Protein AF-A0A660MCQ6-F1 (afdb_monomer_lite)

Sequence (133 aa):
MRERMKSDGVSPARYVAEQLLRGEKVPDMSEWVALAACGSQGAFNFDLDIPSPDASKPEYSRKADIAWRVQFAKQVCGMCSVQQQCLASWLDRTMRGEQDDDSLIVGGTTKRQREAARRWAGQVKKPKISDNL

pLDDT: mean 87.04, std 13.86, range [39.06, 96.44]

Radius of gyration: 16.78 Å; chains: 1; bounding box: 34×38×58 Å

Foldseek 3Di:
DVVVCVVPVADLLLVLLVCVLVVNDQDDCVVCVVQQQCVVVDPCLFFLVPDDPCNPPPPDDSVVVLVVSLVVLLVSLVPRPCLSNQSNVQLVCVLVPDDDDQRGQTSSDGPVSNVVSSVVSVVVVPPPPPPPD

Secondary structure (DSSP, 8-state):
-HHHHHHH---HHHHHHHHHHTTPPPPPHHHHGGG-GGGGS-GGGTBTTSPPTTTTSTT--HHHHHHHHHHHHHHHHHH-TTHHHHHHHHHHHHHTTPPPPSSB-BTTB-HHHHHHHHHHHHHHHS-------

Structure (mmCIF, N/CA/C/O backbone):
data_AF-A0A660MCQ6-F1
#
_entry.id   AF-A0A660MCQ6-F1
#
loop_
_atom_site.group_PDB
_atom_site.id
_atom_site.type_symbol
_atom_site.label_atom_id
_atom_site.label_alt_id
_atom_site.label_comp_id
_atom_site.label_asym_id
_atom_site.label_entity_id
_atom_site.label_seq_id
_atom_site.pdbx_PDB_ins_code
_atom_site.Cartn_x
_atom_site.Cartn_y
_atom_site.Cartn_z
_atom_site.occupancy
_atom_site.B_iso_or_equiv
_atom_site.auth_seq_id
_atom_site.auth_comp_id
_atom_site.auth_asym_id
_atom_site.auth_atom_id
_atom_site.pdbx_PDB_model_num
ATOM 1 N N . MET A 1 1 ? -16.184 7.486 0.729 1.00 56.97 1 MET A N 1
ATOM 2 C CA . MET A 1 1 ? -14.757 7.578 1.122 1.00 56.97 1 MET A CA 1
ATOM 3 C C . MET A 1 1 ? -13.981 8.579 0.263 1.00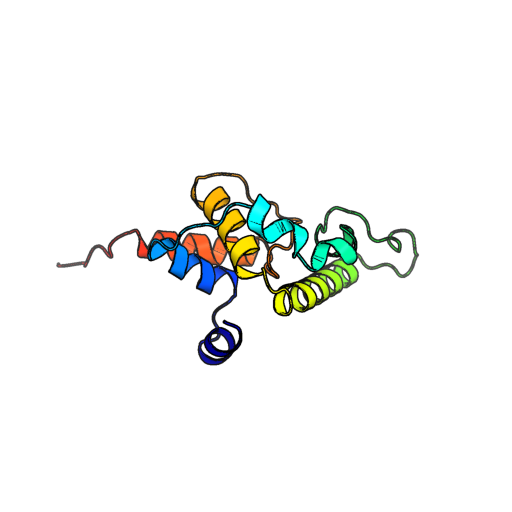 56.97 1 MET A C 1
ATOM 5 O O . MET A 1 1 ? -13.461 9.536 0.823 1.00 56.97 1 MET A O 1
ATOM 9 N N . ARG A 1 2 ? -13.979 8.446 -1.075 1.00 56.16 2 ARG A N 1
ATOM 10 C CA . ARG A 1 2 ? -13.272 9.371 -1.986 1.00 56.16 2 ARG A CA 1
ATOM 11 C C . ARG A 1 2 ? -13.660 10.852 -1.827 1.00 56.16 2 ARG A C 1
ATOM 13 O O . ARG A 1 2 ? -12.799 11.705 -1.982 1.00 56.16 2 ARG A O 1
ATOM 20 N N . GLU A 1 3 ? -14.916 11.156 -1.496 1.00 51.16 3 GLU A N 1
ATOM 21 C CA . GLU A 1 3 ? -15.386 12.537 -1.285 1.00 51.16 3 GLU A CA 1
ATOM 22 C C . GLU A 1 3 ? -14.831 13.170 0.001 1.00 51.16 3 GLU A C 1
ATOM 24 O O . GLU A 1 3 ? -14.251 14.245 -0.074 1.00 51.16 3 GLU A O 1
ATOM 29 N N . ARG A 1 4 ? -14.873 12.475 1.150 1.00 52.56 4 ARG A N 1
ATOM 30 C CA . ARG A 1 4 ? -14.300 12.990 2.416 1.00 52.56 4 ARG A CA 1
ATOM 31 C C . ARG A 1 4 ? -12.780 13.173 2.346 1.00 52.56 4 ARG A C 1
ATOM 33 O O . ARG A 1 4 ? -12.250 14.168 2.818 1.00 52.56 4 ARG A O 1
ATOM 40 N N . MET A 1 5 ? -12.072 12.259 1.680 1.00 58.16 5 MET A N 1
ATOM 41 C CA . MET A 1 5 ? -10.616 12.373 1.511 1.00 58.16 5 MET A CA 1
ATOM 42 C C . MET A 1 5 ? -10.194 13.534 0.605 1.00 58.16 5 MET A C 1
ATOM 44 O O . MET A 1 5 ? -9.126 14.108 0.808 1.00 58.16 5 MET A O 1
ATOM 48 N N . LYS A 1 6 ? -11.015 13.875 -0.399 1.00 53.97 6 LYS A N 1
ATOM 49 C CA . LYS A 1 6 ? -10.775 15.026 -1.280 1.00 53.97 6 LYS A CA 1
ATOM 50 C C . LYS A 1 6 ? -10.988 16.358 -0.557 1.00 53.97 6 LYS A C 1
ATOM 52 O O . LYS A 1 6 ? -10.266 17.300 -0.859 1.00 53.97 6 LYS A O 1
ATOM 57 N N . SER A 1 7 ? -11.937 16.426 0.376 1.00 50.75 7 SER A N 1
ATOM 58 C CA . SER A 1 7 ? -12.240 17.639 1.146 1.00 50.75 7 SER A CA 1
ATOM 59 C C . SER A 1 7 ? -11.214 17.925 2.246 1.00 50.75 7 SER A C 1
ATOM 61 O O . SER A 1 7 ? -10.840 19.079 2.427 1.00 50.75 7 SER A O 1
ATOM 63 N N . ASP A 1 8 ? -10.705 16.886 2.918 1.00 54.72 8 ASP A N 1
ATOM 64 C CA . ASP A 1 8 ? -9.821 17.053 4.084 1.00 54.72 8 ASP A CA 1
ATOM 65 C C . ASP A 1 8 ? -8.320 16.910 3.747 1.00 54.72 8 ASP A C 1
ATOM 67 O O . ASP A 1 8 ? -7.459 17.087 4.608 1.00 54.72 8 ASP A O 1
ATOM 71 N N . GLY A 1 9 ? -7.973 16.535 2.506 1.00 61.91 9 GLY A N 1
ATOM 72 C CA . GLY A 1 9 ? -6.582 16.306 2.078 1.00 61.91 9 GLY A CA 1
ATOM 73 C C . GLY A 1 9 ? -5.900 15.106 2.756 1.00 61.91 9 GLY A C 1
ATOM 74 O O . GLY A 1 9 ? -4.675 14.961 2.712 1.00 61.91 9 GLY A O 1
ATOM 75 N N . VAL A 1 10 ? -6.678 14.233 3.399 1.00 75.69 10 VAL A N 1
ATOM 76 C CA . VAL A 1 10 ? -6.182 13.114 4.206 1.00 75.69 10 VAL A CA 1
ATOM 77 C C . VAL A 1 10 ? -5.816 11.924 3.313 1.00 75.69 10 VAL A C 1
ATOM 79 O O . VAL A 1 10 ? -6.604 11.476 2.479 1.00 75.69 10 VAL A O 1
ATOM 82 N N . SER A 1 11 ? -4.609 11.373 3.498 1.00 85.62 11 SER A N 1
ATOM 83 C CA . SER A 1 11 ? -4.160 10.193 2.744 1.00 85.62 11 SER A CA 1
ATOM 84 C C . SER A 1 11 ? -5.007 8.948 3.074 1.00 85.62 11 SER A C 1
ATOM 86 O O . SER A 1 11 ? -5.491 8.830 4.201 1.00 85.62 11 SER A O 1
ATOM 88 N N . PRO A 1 12 ? -5.150 7.974 2.149 1.00 91.31 12 PRO A N 1
ATOM 89 C CA . PRO A 1 12 ? -5.928 6.758 2.410 1.00 91.31 12 PRO A CA 1
ATOM 90 C C . PRO A 1 12 ? -5.487 6.025 3.685 1.00 91.31 12 PRO A C 1
ATOM 92 O O . PRO A 1 12 ? -6.317 5.660 4.512 1.00 91.31 12 PRO A O 1
ATOM 95 N N . ALA A 1 13 ? -4.171 5.883 3.889 1.00 93.31 13 ALA A N 1
ATOM 96 C CA . ALA A 1 13 ? -3.619 5.254 5.088 1.00 93.31 13 ALA A CA 1
ATOM 97 C C . ALA A 1 13 ? -3.982 6.023 6.363 1.00 93.31 13 ALA A C 1
ATOM 99 O O . ALA A 1 13 ? -4.300 5.420 7.384 1.00 93.31 13 ALA A O 1
ATOM 100 N N . ARG A 1 14 ? -3.941 7.359 6.309 1.00 92.56 14 ARG A N 1
ATOM 101 C CA . ARG A 1 14 ? -4.253 8.212 7.454 1.00 92.56 14 ARG A CA 1
ATOM 102 C C . ARG A 1 14 ? -5.729 8.105 7.829 1.00 92.56 14 ARG A C 1
ATOM 104 O O . ARG A 1 14 ? -6.000 7.949 9.013 1.00 92.56 14 ARG A O 1
ATOM 111 N N . TYR A 1 15 ? -6.635 8.123 6.850 1.00 91.69 15 TYR A N 1
ATOM 112 C CA . TYR A 1 15 ? -8.076 7.949 7.061 1.00 91.69 15 TYR A CA 1
ATOM 113 C C . TYR A 1 15 ? -8.405 6.584 7.682 1.00 91.69 15 TYR A C 1
ATOM 115 O O . TYR A 1 15 ? -9.105 6.518 8.688 1.00 91.69 15 TYR A O 1
ATOM 123 N N . VAL A 1 16 ? -7.852 5.497 7.134 1.00 93.75 16 VAL A N 1
ATOM 124 C CA . VAL A 1 16 ? -8.094 4.141 7.657 1.00 93.75 16 VAL A CA 1
ATOM 125 C C . VAL A 1 16 ? -7.509 3.971 9.062 1.00 93.75 16 VAL A C 1
ATOM 127 O O . VAL A 1 16 ? -8.161 3.395 9.928 1.00 93.75 16 VAL A O 1
ATOM 130 N N . ALA A 1 17 ? -6.331 4.541 9.339 1.00 92.69 17 ALA A N 1
ATOM 131 C CA . ALA A 1 17 ? -5.772 4.535 10.689 1.00 92.69 17 ALA A CA 1
ATOM 132 C C . ALA A 1 17 ? -6.695 5.222 11.716 1.00 92.69 17 ALA A C 1
ATOM 134 O O . ALA A 1 17 ? -6.761 4.765 12.854 1.00 92.69 17 ALA A O 1
ATOM 135 N N . GLU A 1 18 ? -7.435 6.278 11.345 1.00 92.06 18 GLU A N 1
ATOM 136 C CA . GLU A 1 18 ? -8.440 6.881 12.244 1.00 92.06 18 GLU A CA 1
ATOM 137 C C . GLU A 1 18 ? -9.565 5.922 12.576 1.00 92.06 18 GLU A C 1
ATOM 139 O O . GLU A 1 18 ? -9.977 5.856 13.731 1.00 92.06 18 GLU A O 1
ATOM 144 N N . GLN A 1 19 ? -10.074 5.199 11.580 1.00 91.25 19 GLN A N 1
ATOM 145 C CA . GLN A 1 19 ? -11.179 4.281 11.812 1.00 91.25 19 GLN A CA 1
ATOM 146 C C . GLN A 1 19 ? -10.767 3.120 12.718 1.00 91.25 19 GLN A C 1
ATOM 148 O O . GLN A 1 19 ? -11.484 2.788 13.661 1.00 91.25 19 GLN A O 1
ATOM 153 N N . LEU A 1 20 ? -9.557 2.585 12.522 1.00 92.06 20 LEU A N 1
ATOM 154 C CA . LEU A 1 20 ? -8.998 1.563 13.409 1.00 92.06 20 LEU A CA 1
ATOM 155 C C . LEU A 1 20 ? -8.851 2.076 14.850 1.00 92.06 20 LEU A C 1
ATOM 157 O O . LEU A 1 20 ? -9.157 1.355 15.797 1.00 92.06 20 LEU A O 1
ATOM 161 N N . LEU A 1 21 ? -8.442 3.336 15.047 1.00 89.94 21 LEU A N 1
ATOM 162 C CA . LEU A 1 21 ? -8.398 3.947 16.384 1.00 89.94 21 LEU A CA 1
ATOM 163 C C . LEU A 1 21 ? -9.783 4.122 17.017 1.00 89.94 21 LEU A C 1
ATOM 165 O O . LEU A 1 21 ? -9.891 4.087 18.240 1.00 89.94 21 LEU A O 1
ATOM 169 N N . ARG A 1 22 ? -10.830 4.302 16.206 1.00 90.56 22 ARG A N 1
ATOM 170 C CA . ARG A 1 22 ? -12.230 4.362 16.659 1.00 90.56 22 ARG A CA 1
ATOM 171 C C . ARG A 1 22 ? -12.816 2.981 16.972 1.00 90.56 22 ARG A C 1
ATOM 173 O O . ARG A 1 22 ? -13.962 2.906 17.403 1.00 90.56 22 ARG A O 1
ATOM 180 N N . GLY A 1 23 ? -12.048 1.908 16.776 1.00 89.69 23 GLY A N 1
ATOM 181 C CA . GLY A 1 23 ? -12.484 0.536 17.021 1.00 89.69 23 GLY A CA 1
ATOM 182 C C . GLY A 1 23 ? -13.281 -0.079 15.870 1.00 89.69 23 GLY A C 1
ATOM 183 O O . GLY A 1 23 ? -13.982 -1.066 16.090 1.00 89.69 23 GLY A O 1
ATOM 184 N N . GLU A 1 24 ? -13.197 0.480 14.656 1.00 90.62 24 GLU A N 1
ATOM 185 C CA . GLU A 1 24 ? -13.790 -0.158 13.479 1.00 90.62 24 GLU A CA 1
ATOM 186 C C . GLU A 1 24 ? -13.121 -1.521 13.234 1.00 90.62 24 GLU A C 1
ATOM 188 O O . GLU A 1 24 ? -11.899 -1.665 13.330 1.00 90.62 24 GLU A O 1
ATOM 193 N N . LYS A 1 25 ? -13.935 -2.550 12.973 1.00 88.81 25 LYS A N 1
ATOM 194 C CA . LYS A 1 25 ? -13.443 -3.920 12.803 1.00 88.81 25 LYS A CA 1
ATOM 195 C C . LYS A 1 25 ? -12.696 -4.066 11.483 1.00 88.81 25 LYS A C 1
ATOM 197 O O . LYS A 1 25 ? -13.131 -3.570 10.448 1.00 88.81 25 LYS A O 1
ATOM 202 N N . VAL A 1 26 ? -11.611 -4.830 11.525 1.00 90.25 26 VAL A N 1
ATOM 203 C CA . VAL A 1 26 ? -10.889 -5.272 10.332 1.00 90.25 26 VAL A CA 1
ATOM 204 C C . VAL A 1 26 ? -11.636 -6.476 9.748 1.00 90.25 26 VAL A C 1
ATOM 206 O O . VAL A 1 26 ? -11.771 -7.475 10.455 1.00 90.25 26 VAL A O 1
ATOM 209 N N . PRO A 1 27 ? -12.138 -6.402 8.505 1.00 85.69 27 PRO A N 1
ATOM 210 C CA . PRO A 1 27 ? -12.804 -7.535 7.873 1.00 85.69 27 PRO A CA 1
ATOM 211 C C . PRO A 1 27 ? -11.806 -8.639 7.520 1.00 85.69 27 PRO A C 1
ATOM 213 O O . PRO A 1 27 ? -10.630 -8.365 7.236 1.00 85.69 27 PRO A O 1
ATOM 216 N N . ASP A 1 28 ? -12.285 -9.884 7.523 1.00 90.06 28 ASP A N 1
ATOM 217 C CA . ASP A 1 28 ? -11.465 -11.037 7.163 1.00 90.06 28 ASP A CA 1
ATOM 218 C C . ASP A 1 28 ? -11.056 -10.954 5.687 1.00 90.06 28 ASP A C 1
ATOM 220 O O . ASP A 1 28 ? -11.838 -10.564 4.821 1.00 90.06 28 ASP A O 1
ATOM 224 N N . MET A 1 29 ? -9.804 -11.304 5.390 1.00 90.56 29 MET A N 1
ATOM 225 C CA . MET A 1 29 ? -9.260 -11.204 4.035 1.00 90.56 29 MET A CA 1
ATOM 226 C C . MET A 1 29 ? -10.042 -12.040 3.019 1.00 90.56 29 MET A C 1
ATOM 228 O O . MET A 1 29 ? -10.223 -11.603 1.880 1.00 90.56 29 MET A O 1
ATOM 232 N N . SER A 1 30 ? -10.529 -13.213 3.426 1.00 93.19 30 SER A N 1
ATOM 233 C CA . SER A 1 30 ? -11.296 -14.115 2.563 1.00 93.19 30 SER A CA 1
ATOM 234 C C . SER A 1 30 ? -12.590 -13.486 2.036 1.00 93.19 30 SER A C 1
ATOM 236 O O . SER A 1 30 ? -13.030 -13.835 0.942 1.00 93.19 30 SER A O 1
ATOM 238 N N . GLU A 1 31 ? -13.153 -12.505 2.746 1.00 91.88 31 GLU A N 1
ATOM 239 C CA . GLU A 1 31 ? -14.410 -11.843 2.380 1.00 91.88 31 GLU A CA 1
ATOM 240 C C . GLU A 1 31 ? -14.254 -10.846 1.226 1.00 91.88 31 GLU A C 1
ATOM 242 O O . GLU A 1 31 ? -15.227 -10.528 0.541 1.00 91.88 31 GLU A O 1
ATOM 247 N N . TRP A 1 32 ? -13.046 -10.319 1.003 1.00 93.44 32 TRP A N 1
ATOM 248 C CA . TRP A 1 32 ? -12.840 -9.201 0.077 1.00 93.44 32 TRP A CA 1
ATOM 249 C C . TRP A 1 32 ? -11.732 -9.422 -0.952 1.00 93.44 32 TRP A C 1
ATOM 251 O O . TRP A 1 32 ? -11.729 -8.739 -1.978 1.00 93.44 32 TRP A O 1
ATOM 261 N N . VAL A 1 33 ? -10.804 -10.359 -0.733 1.00 93.00 33 VAL A N 1
ATOM 262 C CA . VAL A 1 33 ? -9.618 -10.527 -1.594 1.00 93.00 33 VAL A CA 1
ATOM 263 C C . VAL A 1 33 ? -9.973 -10.827 -3.053 1.00 93.00 33 VAL A C 1
ATOM 265 O O . VAL A 1 33 ? -9.330 -10.298 -3.957 1.00 93.00 33 VAL A O 1
ATOM 268 N N . ALA A 1 34 ? -11.048 -11.581 -3.304 1.00 92.38 34 ALA A N 1
ATOM 269 C CA . ALA A 1 34 ? -11.516 -11.897 -4.656 1.00 92.38 34 ALA A CA 1
ATOM 270 C C . ALA A 1 34 ? -12.036 -10.669 -5.432 1.00 92.38 34 ALA A C 1
ATOM 272 O O . ALA A 1 34 ? -12.107 -10.692 -6.658 1.00 92.38 34 ALA A O 1
ATOM 273 N N . LEU A 1 35 ? -12.382 -9.585 -4.730 1.00 93.81 35 LEU A N 1
ATOM 274 C CA . LEU A 1 35 ? -12.858 -8.329 -5.315 1.00 93.81 35 LEU A CA 1
ATOM 275 C C . LEU A 1 35 ? -11.716 -7.323 -5.545 1.00 93.81 35 LEU A C 1
ATOM 277 O O . LEU A 1 35 ? -11.954 -6.211 -6.024 1.00 93.81 35 LEU A O 1
ATOM 281 N N . ALA A 1 36 ? -10.476 -7.672 -5.183 1.00 94.62 36 ALA A N 1
ATOM 282 C CA . ALA A 1 36 ? -9.335 -6.779 -5.303 1.00 94.62 36 ALA A CA 1
ATOM 283 C C . ALA A 1 36 ? -8.968 -6.546 -6.776 1.00 94.62 36 ALA A C 1
ATOM 285 O O . ALA A 1 36 ? -8.452 -7.426 -7.463 1.00 94.62 36 ALA A O 1
ATOM 286 N N . ALA A 1 37 ? -9.165 -5.311 -7.244 1.00 93.00 37 ALA A N 1
ATOM 287 C CA . ALA A 1 37 ? -8.914 -4.927 -8.633 1.00 93.00 37 ALA A CA 1
ATOM 288 C C . ALA A 1 37 ? -7.467 -5.180 -9.097 1.00 93.00 37 ALA A C 1
ATOM 290 O O . ALA A 1 37 ? -7.239 -5.371 -10.286 1.00 93.00 37 ALA A O 1
ATOM 291 N N . CYS A 1 38 ? -6.487 -5.201 -8.185 1.00 93.19 38 CYS A N 1
ATOM 292 C CA . CYS A 1 38 ? -5.086 -5.461 -8.522 1.00 93.19 38 CYS A CA 1
ATOM 293 C C . CYS A 1 38 ? -4.826 -6.893 -9.018 1.00 93.19 38 CYS A C 1
ATOM 295 O O . CYS A 1 38 ? -3.862 -7.094 -9.755 1.00 93.19 38 CYS A O 1
ATOM 297 N N . GLY A 1 39 ? -5.685 -7.867 -8.685 1.00 89.25 39 GLY A N 1
ATOM 298 C CA . GLY A 1 39 ? -5.494 -9.269 -9.071 1.00 89.25 39 GLY A CA 1
ATOM 299 C C . GLY A 1 39 ? -5.418 -9.491 -10.586 1.00 89.25 39 GLY A C 1
ATOM 300 O O . GLY A 1 39 ? -4.717 -10.389 -11.039 1.00 89.25 39 GLY A O 1
ATOM 301 N N . SER A 1 40 ? -6.068 -8.635 -11.382 1.00 90.00 40 SER A N 1
ATOM 302 C CA . SER A 1 40 ? -6.051 -8.696 -12.852 1.00 90.00 40 SER A CA 1
ATOM 303 C C . SER A 1 40 ? -4.985 -7.814 -13.511 1.00 90.00 40 SER A C 1
ATOM 305 O O . SER A 1 40 ? -4.854 -7.825 -14.730 1.00 90.00 40 SER A O 1
ATOM 307 N N . GLN A 1 41 ? -4.231 -7.033 -12.732 1.00 91.94 41 GLN A N 1
ATOM 308 C CA . GLN A 1 41 ? -3.304 -6.014 -13.243 1.00 91.94 41 GLN A CA 1
ATOM 309 C C . GLN A 1 41 ? -1.834 -6.467 -13.226 1.00 91.94 41 GLN A C 1
ATOM 311 O O . GLN A 1 41 ? -0.964 -5.727 -13.676 1.00 91.94 41 GLN A O 1
ATOM 316 N N . GLY A 1 42 ? -1.545 -7.669 -12.717 1.00 90.44 42 GLY A N 1
ATOM 317 C CA . GLY A 1 42 ? -0.193 -8.224 -12.611 1.00 90.44 42 GLY A CA 1
ATOM 318 C C . GLY A 1 42 ? 0.568 -7.744 -11.369 1.00 90.44 42 GLY A C 1
ATOM 319 O O . GLY A 1 42 ? 0.606 -6.554 -11.061 1.00 90.44 42 GLY A O 1
ATOM 320 N N . ALA A 1 43 ? 1.211 -8.681 -10.663 1.00 90.62 43 ALA A N 1
ATOM 321 C CA . ALA A 1 43 ? 1.869 -8.424 -9.377 1.00 90.62 43 ALA A CA 1
ATOM 322 C C . ALA A 1 43 ? 2.980 -7.363 -9.454 1.00 90.62 43 ALA A C 1
ATOM 324 O O . ALA A 1 43 ? 3.101 -6.543 -8.546 1.00 90.62 43 ALA A O 1
ATOM 325 N N . PHE A 1 44 ? 3.727 -7.305 -10.566 1.00 92.25 44 PHE A N 1
ATOM 326 C CA . PHE A 1 44 ? 4.805 -6.328 -10.742 1.00 92.25 44 PHE A CA 1
ATOM 327 C C . PHE A 1 44 ? 4.315 -4.878 -10.616 1.00 92.25 44 PHE A C 1
ATOM 329 O O . PHE A 1 44 ? 5.054 -4.006 -10.183 1.00 92.25 44 PHE A O 1
ATOM 336 N N . ASN A 1 45 ? 3.055 -4.574 -10.921 1.00 94.19 45 ASN A N 1
ATOM 337 C CA . ASN A 1 45 ? 2.556 -3.207 -10.775 1.00 94.19 45 ASN A CA 1
ATOM 338 C C . ASN A 1 45 ? 2.397 -2.759 -9.310 1.00 94.19 45 ASN A C 1
ATOM 340 O O . ASN A 1 45 ? 2.284 -1.561 -9.057 1.00 94.19 45 ASN A O 1
ATOM 344 N N . PHE A 1 46 ? 2.402 -3.691 -8.351 1.00 95.81 46 PHE A N 1
ATOM 345 C CA . PHE A 1 46 ? 2.119 -3.431 -6.934 1.00 95.81 46 PHE A CA 1
ATOM 346 C C . PHE A 1 46 ? 3.254 -3.854 -6.000 1.00 95.81 46 PHE A C 1
ATOM 348 O O . PHE A 1 46 ? 3.322 -3.334 -4.891 1.00 95.81 46 PHE A O 1
ATOM 355 N N . ASP A 1 47 ? 4.137 -4.742 -6.446 1.00 95.25 47 ASP A N 1
ATOM 356 C CA . ASP A 1 47 ? 5.370 -5.131 -5.766 1.00 95.25 47 ASP A CA 1
ATOM 357 C C . ASP A 1 47 ? 6.562 -4.587 -6.555 1.00 95.25 47 ASP A C 1
ATOM 359 O O . ASP A 1 47 ? 6.796 -5.010 -7.688 1.00 95.25 47 ASP A O 1
ATOM 363 N N . LEU A 1 48 ? 7.274 -3.618 -5.971 1.00 92.81 48 LEU A N 1
ATOM 364 C CA . LEU A 1 48 ? 8.388 -2.897 -6.594 1.00 92.81 48 LEU A CA 1
ATOM 365 C C . LEU A 1 48 ? 9.700 -3.696 -6.662 1.00 92.81 48 LEU A C 1
ATOM 367 O O . LEU A 1 48 ? 10.621 -3.258 -7.363 1.00 92.81 48 LEU A O 1
ATOM 371 N N . ASP A 1 49 ? 9.790 -4.837 -5.978 1.00 93.62 49 ASP A N 1
ATOM 372 C CA . ASP A 1 49 ? 10.955 -5.724 -6.038 1.00 93.62 49 ASP A CA 1
ATOM 373 C C . ASP A 1 49 ? 10.873 -6.683 -7.222 1.00 93.62 49 ASP A C 1
ATOM 375 O O . ASP A 1 49 ? 11.909 -7.100 -7.746 1.00 93.62 49 ASP A O 1
ATOM 379 N N . ILE A 1 50 ? 9.665 -6.953 -7.725 1.00 93.94 50 ILE A N 1
ATOM 380 C CA . ILE A 1 50 ? 9.496 -7.651 -8.999 1.00 93.94 50 ILE A CA 1
ATOM 381 C C . ILE A 1 50 ? 10.056 -6.755 -10.120 1.00 93.94 50 ILE A C 1
ATOM 383 O O . ILE A 1 50 ? 9.585 -5.621 -10.300 1.00 93.94 50 ILE A O 1
ATOM 387 N N . PRO A 1 51 ? 11.053 -7.224 -10.896 1.00 91.00 51 PRO A N 1
ATOM 388 C CA . PRO A 1 51 ? 11.605 -6.453 -12.001 1.00 91.00 51 PRO A CA 1
ATOM 389 C C . PRO A 1 51 ? 10.545 -6.130 -13.056 1.00 91.00 51 PRO A C 1
ATOM 391 O O . PRO A 1 51 ? 9.687 -6.954 -13.373 1.00 91.00 51 PRO A O 1
ATOM 394 N N . SER A 1 52 ? 10.632 -4.930 -13.628 1.00 92.38 52 SER A N 1
ATOM 395 C CA . SER A 1 52 ? 9.825 -4.556 -14.790 1.00 92.38 52 SER A CA 1
ATOM 396 C C . SER A 1 52 ? 10.158 -5.477 -15.975 1.00 92.38 52 SER A C 1
ATOM 398 O O . SER A 1 52 ? 11.336 -5.804 -16.154 1.00 92.38 52 SER A O 1
ATOM 400 N N . PRO A 1 53 ? 9.184 -5.863 -16.823 1.00 91.88 53 PRO A N 1
ATOM 401 C CA . PRO A 1 53 ? 9.461 -6.605 -18.059 1.00 91.88 53 PRO A CA 1
ATOM 402 C C . PRO A 1 53 ? 10.500 -5.911 -18.953 1.00 91.88 53 PRO A C 1
ATOM 404 O O . PRO A 1 53 ? 11.263 -6.563 -19.662 1.00 91.88 53 PRO A O 1
ATOM 407 N N . ASP A 1 54 ? 10.569 -4.584 -18.856 1.00 92.00 54 ASP A N 1
ATOM 408 C CA . ASP A 1 54 ? 11.461 -3.731 -19.632 1.00 92.00 54 ASP A CA 1
ATOM 409 C C . ASP A 1 54 ? 12.822 -3.489 -18.962 1.00 92.00 54 ASP A C 1
ATOM 411 O O . ASP A 1 54 ? 13.644 -2.757 -19.504 1.00 92.00 54 ASP A O 1
ATOM 415 N N . ALA A 1 55 ? 13.107 -4.113 -17.812 1.00 92.44 55 ALA A N 1
ATOM 416 C CA . ALA A 1 55 ? 14.312 -3.840 -17.022 1.00 92.44 55 ALA A CA 1
ATOM 417 C C . ALA A 1 55 ? 15.641 -4.146 -17.742 1.00 92.44 55 ALA A C 1
ATOM 419 O O . ALA A 1 55 ? 16.690 -3.679 -17.304 1.00 92.44 55 ALA A O 1
ATOM 420 N N . SER A 1 56 ? 15.606 -4.928 -18.825 1.00 94.62 56 SER A N 1
ATOM 421 C CA . SER A 1 56 ? 16.773 -5.248 -19.659 1.00 94.62 56 SER A CA 1
ATOM 422 C C . SER A 1 56 ? 17.012 -4.257 -20.804 1.00 94.62 56 SER A C 1
ATOM 424 O O . SER A 1 56 ? 18.052 -4.328 -21.460 1.00 94.62 56 SER A O 1
ATOM 426 N N . LYS A 1 57 ? 16.070 -3.344 -21.069 1.00 94.81 57 LYS A N 1
ATOM 427 C CA . LYS A 1 57 ? 16.161 -2.411 -22.194 1.00 94.81 57 LYS A CA 1
ATOM 428 C C . LYS A 1 57 ? 17.160 -1.280 -21.898 1.00 94.81 57 LYS A C 1
ATOM 430 O O . LYS A 1 57 ? 17.162 -0.767 -20.779 1.00 94.81 57 LYS A O 1
ATOM 435 N N . PRO A 1 58 ? 17.981 -0.841 -22.870 1.00 92.94 58 PRO A N 1
ATOM 436 C CA . PRO A 1 58 ? 18.959 0.235 -22.665 1.00 92.94 58 PRO A CA 1
ATOM 437 C C . PRO A 1 58 ? 18.357 1.563 -22.179 1.00 92.94 58 PRO A C 1
ATOM 439 O O . PRO A 1 58 ? 18.987 2.291 -21.416 1.00 92.94 58 PRO A O 1
ATOM 442 N N . GLU A 1 59 ? 17.136 1.881 -22.603 1.00 93.88 59 GLU A N 1
ATOM 443 C CA . GLU A 1 59 ? 16.388 3.082 -22.223 1.00 93.88 59 GLU A CA 1
ATOM 444 C C . GLU A 1 59 ? 15.727 2.994 -20.835 1.00 93.88 59 GLU A C 1
ATOM 446 O O . GLU A 1 59 ? 15.138 3.971 -20.361 1.00 93.88 59 GLU A O 1
ATOM 451 N N . TYR A 1 60 ? 15.804 1.837 -20.171 1.00 94.31 60 TYR A N 1
ATOM 452 C CA . TYR A 1 60 ? 15.154 1.613 -18.888 1.00 94.31 60 TYR A CA 1
ATOM 453 C C . TYR A 1 60 ? 15.750 2.489 -17.784 1.00 94.31 60 TYR A C 1
ATOM 455 O O . TYR A 1 60 ? 16.949 2.484 -17.502 1.00 94.31 60 TYR A O 1
ATOM 463 N N . SER A 1 61 ? 14.870 3.186 -17.067 1.00 96.06 61 SER A N 1
ATOM 464 C CA . SER A 1 61 ? 15.211 3.903 -15.843 1.00 96.06 61 SER A CA 1
ATOM 465 C C . SER A 1 61 ? 14.387 3.364 -14.687 1.00 96.06 61 SER A C 1
ATOM 467 O O . SER A 1 61 ? 13.195 3.652 -14.577 1.00 96.06 61 SER A O 1
ATOM 469 N N . ARG A 1 62 ? 15.040 2.652 -13.758 1.00 93.12 62 ARG A N 1
ATOM 470 C CA . ARG A 1 62 ? 14.395 2.120 -12.542 1.00 93.12 62 ARG A CA 1
ATOM 471 C C . ARG A 1 62 ? 13.650 3.200 -11.757 1.00 93.12 62 ARG A C 1
ATOM 473 O O . ARG A 1 62 ? 12.578 2.954 -11.219 1.00 93.12 62 ARG A O 1
ATOM 480 N N . LYS A 1 63 ? 14.204 4.413 -11.694 1.00 94.69 63 LYS A N 1
ATOM 481 C CA . LYS A 1 63 ? 13.574 5.539 -10.993 1.00 94.69 63 LYS A CA 1
ATOM 482 C C . LYS A 1 63 ? 12.264 5.961 -11.665 1.00 94.69 63 LYS A C 1
ATOM 484 O O . LYS A 1 63 ? 11.287 6.214 -10.964 1.00 94.69 63 LYS A O 1
ATOM 489 N N . ALA A 1 64 ? 12.257 6.059 -12.995 1.00 95.50 64 ALA A N 1
ATOM 490 C CA . ALA A 1 64 ? 11.065 6.428 -13.754 1.00 95.50 64 ALA A CA 1
ATOM 491 C C . ALA A 1 64 ? 10.001 5.320 -13.698 1.00 95.50 64 ALA A C 1
ATOM 493 O O . ALA A 1 64 ? 8.835 5.621 -13.451 1.00 95.50 64 ALA A O 1
ATOM 494 N N . ASP A 1 65 ? 10.417 4.057 -13.826 1.00 95.00 65 ASP A N 1
ATOM 495 C CA . ASP A 1 65 ? 9.554 2.875 -13.712 1.00 95.00 65 ASP A CA 1
ATOM 496 C C . ASP A 1 65 ? 8.856 2.809 -12.347 1.00 95.00 65 ASP A C 1
ATOM 498 O O . ASP A 1 65 ? 7.629 2.769 -12.283 1.00 95.00 65 ASP A O 1
ATOM 502 N N . ILE A 1 66 ? 9.612 2.919 -11.246 1.00 94.31 66 ILE A N 1
ATOM 503 C CA . ILE A 1 66 ? 9.041 2.939 -9.890 1.00 94.31 66 ILE A CA 1
ATOM 504 C C . ILE A 1 66 ? 8.059 4.104 -9.730 1.00 94.31 66 ILE A C 1
ATOM 506 O O . ILE A 1 66 ? 6.971 3.925 -9.184 1.00 94.31 66 ILE A O 1
ATOM 510 N N . ALA A 1 67 ? 8.415 5.305 -10.197 1.00 95.00 67 ALA A N 1
ATOM 511 C CA . ALA A 1 67 ? 7.531 6.463 -10.096 1.00 95.00 67 ALA A CA 1
ATOM 512 C C . ALA A 1 67 ? 6.212 6.237 -10.852 1.00 95.00 67 ALA A C 1
ATOM 514 O O . ALA A 1 67 ? 5.144 6.543 -10.314 1.00 95.00 67 ALA A O 1
ATOM 515 N N . TRP A 1 68 ? 6.278 5.668 -12.057 1.00 95.75 68 TRP A N 1
ATOM 516 C CA . TRP A 1 68 ? 5.103 5.324 -12.851 1.00 95.75 68 TRP A CA 1
ATOM 517 C C . TRP A 1 68 ? 4.259 4.236 -12.174 1.00 95.75 68 TRP A C 1
ATOM 519 O O . TRP A 1 68 ? 3.066 4.455 -11.963 1.00 95.75 68 TRP A O 1
ATOM 529 N N . ARG A 1 69 ? 4.867 3.130 -11.724 1.00 95.56 69 ARG A N 1
ATOM 530 C CA . ARG A 1 69 ? 4.178 2.026 -11.022 1.00 95.56 69 ARG A CA 1
ATOM 531 C C . ARG A 1 69 ? 3.470 2.503 -9.763 1.00 95.56 69 ARG A C 1
ATOM 533 O O . ARG A 1 69 ? 2.316 2.158 -9.537 1.00 95.56 69 ARG A O 1
ATOM 540 N N . VAL A 1 70 ? 4.102 3.377 -8.978 1.00 95.38 70 VAL A N 1
ATOM 541 C CA . VAL A 1 70 ? 3.468 3.986 -7.798 1.00 95.38 70 VAL A CA 1
ATOM 542 C C . VAL A 1 70 ? 2.211 4.773 -8.180 1.00 95.38 70 VAL A C 1
ATOM 544 O O . VAL A 1 70 ? 1.207 4.690 -7.470 1.00 95.38 70 VAL A O 1
ATOM 547 N N . GLN A 1 71 ? 2.238 5.552 -9.266 1.00 96.00 71 GLN A N 1
ATOM 548 C CA . GLN A 1 71 ? 1.061 6.308 -9.716 1.00 96.00 71 GLN A CA 1
ATOM 549 C C . GLN A 1 71 ? -0.022 5.392 -10.289 1.00 96.00 71 GLN A C 1
ATOM 551 O O . GLN A 1 71 ? -1.196 5.547 -9.948 1.00 96.00 71 GLN A O 1
ATOM 556 N N . PHE A 1 72 ? 0.372 4.402 -11.086 1.00 96.12 72 PHE A N 1
ATOM 557 C CA . PHE A 1 72 ? -0.528 3.394 -11.629 1.00 96.12 72 PHE A CA 1
ATOM 558 C C . PHE A 1 72 ? -1.249 2.628 -10.510 1.00 96.12 72 PHE A C 1
ATOM 560 O O . PHE A 1 72 ? -2.480 2.606 -10.457 1.00 96.12 72 PHE A O 1
ATOM 567 N N . ALA A 1 73 ? -0.504 2.088 -9.543 1.00 96.44 73 ALA A N 1
ATOM 568 C CA . ALA A 1 73 ? -1.067 1.365 -8.408 1.00 96.44 73 ALA A CA 1
ATOM 569 C C . ALA A 1 73 ? -2.001 2.247 -7.565 1.00 96.44 73 ALA A C 1
ATOM 571 O O . ALA A 1 73 ? -3.067 1.798 -7.143 1.00 96.44 73 ALA A O 1
ATOM 572 N N . LYS A 1 74 ? -1.662 3.530 -7.363 1.00 95.19 74 LYS A N 1
ATOM 573 C CA . LYS A 1 74 ? -2.552 4.508 -6.712 1.00 95.19 74 LYS A CA 1
ATOM 574 C C . LYS A 1 74 ? -3.869 4.684 -7.456 1.00 95.19 74 LYS A C 1
ATOM 576 O O . LYS A 1 74 ? -4.916 4.734 -6.810 1.00 95.19 74 LYS A O 1
ATOM 581 N N . GLN A 1 75 ? -3.828 4.778 -8.782 1.00 95.31 75 GLN A N 1
ATOM 582 C CA . GLN A 1 75 ? -5.028 4.904 -9.602 1.00 95.31 75 GLN A CA 1
ATOM 583 C C . GLN A 1 75 ? -5.899 3.651 -9.500 1.00 95.31 75 GLN A C 1
ATOM 585 O O . GLN A 1 75 ? -7.085 3.775 -9.193 1.00 95.31 75 GLN A O 1
ATOM 590 N N . VAL A 1 76 ? -5.318 2.461 -9.683 1.00 95.81 76 VAL A N 1
ATOM 591 C CA . VAL A 1 76 ? -6.051 1.189 -9.575 1.00 95.81 76 VAL A CA 1
ATOM 592 C C . VAL A 1 76 ? -6.677 1.045 -8.192 1.00 95.81 76 VAL A C 1
ATOM 594 O O . VAL A 1 76 ? -7.884 0.836 -8.071 1.00 95.81 76 VAL A O 1
ATOM 597 N N . CYS A 1 77 ? -5.891 1.221 -7.128 1.00 95.62 77 CYS A N 1
ATOM 598 C CA . CYS A 1 77 ? -6.406 1.102 -5.771 1.00 95.62 77 CYS A CA 1
ATOM 599 C C . CYS A 1 77 ? -7.452 2.171 -5.440 1.00 95.62 77 CYS A C 1
ATOM 601 O O . CYS A 1 77 ? -8.397 1.868 -4.723 1.00 95.62 77 CYS A O 1
ATOM 603 N N . GLY A 1 78 ? -7.332 3.389 -5.973 1.00 92.56 78 GLY A N 1
ATOM 604 C CA . GLY A 1 78 ? -8.309 4.462 -5.766 1.00 92.56 78 GLY A CA 1
ATOM 605 C C . GLY A 1 78 ? -9.668 4.233 -6.440 1.00 92.56 78 GLY A C 1
ATOM 606 O O . GLY A 1 78 ? -10.619 4.959 -6.143 1.00 92.56 78 GLY A O 1
ATOM 607 N N . MET A 1 79 ? -9.767 3.255 -7.345 1.00 92.81 79 MET A N 1
ATOM 608 C CA . MET A 1 79 ? -11.024 2.798 -7.957 1.00 92.81 79 MET A CA 1
ATOM 609 C C . MET A 1 79 ? -11.460 1.419 -7.443 1.00 92.81 79 MET A C 1
ATOM 611 O O . MET A 1 79 ? -12.523 0.932 -7.817 1.00 92.81 79 MET A O 1
ATOM 615 N N . CYS A 1 80 ? -10.651 0.783 -6.594 1.00 95.25 80 CYS A N 1
ATOM 616 C CA . CYS A 1 80 ? -10.917 -0.544 -6.060 1.00 95.25 80 CYS A CA 1
ATOM 617 C C . CYS A 1 80 ? -11.996 -0.477 -4.970 1.00 95.25 80 CYS A C 1
ATOM 619 O O . CYS A 1 80 ? -11.853 0.260 -3.991 1.00 95.25 80 CYS A O 1
ATOM 621 N N . SER A 1 81 ? -13.055 -1.280 -5.106 1.00 94.56 81 SER A N 1
ATOM 622 C CA . SER A 1 81 ? -14.161 -1.342 -4.136 1.00 94.56 81 SER A CA 1
ATOM 623 C C . SER A 1 81 ? -13.705 -1.773 -2.739 1.00 94.56 81 SER A C 1
ATOM 625 O O . SER A 1 81 ? -14.310 -1.369 -1.748 1.00 94.56 81 SER A O 1
ATOM 627 N N . VAL A 1 82 ? -12.609 -2.534 -2.660 1.00 95.44 82 VAL A N 1
ATOM 628 C CA . VAL A 1 82 ? -12.064 -3.090 -1.414 1.00 95.44 82 VAL A CA 1
ATOM 629 C C . VAL A 1 82 ? -10.805 -2.370 -0.913 1.00 95.44 82 VAL A C 1
ATOM 631 O O . VAL A 1 82 ? -10.024 -2.915 -0.132 1.00 95.44 82 VAL A O 1
ATOM 634 N N . GLN A 1 83 ? -10.578 -1.124 -1.353 1.00 95.38 83 GLN A N 1
ATOM 635 C CA . GLN A 1 83 ? -9.404 -0.333 -0.960 1.00 95.38 83 GLN A CA 1
ATOM 636 C C . GLN A 1 83 ? -9.265 -0.186 0.567 1.00 95.38 83 GLN A C 1
ATOM 638 O O . GLN A 1 83 ? -8.152 -0.269 1.087 1.00 95.38 83 GLN A O 1
ATOM 643 N N . GLN A 1 84 ? -10.375 0.040 1.283 1.00 93.81 84 GLN A N 1
ATOM 644 C CA . GLN A 1 84 ? -10.360 0.235 2.744 1.00 93.81 84 GLN A CA 1
ATOM 645 C C . GLN A 1 84 ? -9.982 -1.037 3.463 1.00 93.81 84 GLN A C 1
ATOM 647 O O . GLN A 1 84 ? -9.119 -1.005 4.326 1.00 93.81 84 GLN A O 1
ATOM 652 N N . GLN A 1 85 ? -10.614 -2.139 3.076 1.00 95.44 85 GLN A N 1
ATOM 653 C CA . GLN A 1 85 ? -10.426 -3.454 3.659 1.00 95.44 85 GLN A CA 1
ATOM 654 C C . GLN A 1 85 ? -8.967 -3.884 3.502 1.00 95.44 85 GLN A C 1
ATOM 656 O O . GLN A 1 85 ? -8.313 -4.206 4.488 1.00 95.44 85 GLN A O 1
ATOM 661 N N . CYS A 1 86 ? -8.417 -3.730 2.294 1.00 95.31 86 CYS A N 1
ATOM 662 C CA . CYS A 1 86 ? -7.006 -3.975 2.009 1.00 95.31 86 CYS A CA 1
ATOM 663 C C . CYS A 1 86 ? -6.068 -3.155 2.915 1.00 95.31 86 CYS A C 1
ATOM 665 O O . CYS A 1 86 ? -5.153 -3.709 3.529 1.00 95.31 86 CYS A O 1
ATOM 667 N N . LEU A 1 87 ? -6.306 -1.845 3.049 1.00 95.00 87 LEU A N 1
ATOM 668 C CA . LEU A 1 87 ? -5.509 -0.985 3.931 1.00 95.00 87 LEU A CA 1
ATOM 669 C C . LEU A 1 87 ? -5.681 -1.319 5.409 1.00 95.00 87 LEU A C 1
ATOM 671 O O . LEU A 1 87 ? -4.698 -1.283 6.143 1.00 95.00 87 LEU A O 1
ATOM 675 N N . ALA A 1 88 ? -6.901 -1.615 5.847 1.00 95.06 88 ALA A N 1
ATOM 676 C CA . ALA A 1 88 ? -7.226 -1.910 7.233 1.00 95.06 88 ALA A CA 1
ATOM 677 C C . ALA A 1 88 ? -6.534 -3.198 7.676 1.00 95.06 88 ALA A C 1
ATOM 679 O O . ALA A 1 88 ? -5.840 -3.187 8.689 1.00 95.06 88 ALA A O 1
ATOM 680 N N . SER A 1 89 ? -6.630 -4.265 6.875 1.00 94.25 89 SER A N 1
ATOM 681 C CA . SER A 1 89 ? -5.947 -5.531 7.151 1.00 94.25 89 SER A CA 1
ATOM 682 C C . SER A 1 89 ? -4.432 -5.353 7.255 1.00 94.25 89 SER A C 1
ATOM 684 O O . SER A 1 89 ? -3.803 -5.938 8.131 1.00 94.25 89 SER A O 1
ATOM 686 N N . TRP A 1 90 ? -3.833 -4.521 6.402 1.00 93.94 90 TRP A N 1
ATOM 687 C CA . TRP A 1 90 ? -2.386 -4.296 6.427 1.00 93.94 90 TRP A CA 1
ATOM 688 C C . TRP A 1 90 ? -1.927 -3.387 7.572 1.00 93.94 90 TRP A C 1
ATOM 690 O O . TRP A 1 90 ? -0.904 -3.626 8.221 1.00 93.94 90 TRP A O 1
ATOM 700 N N . LEU A 1 91 ? -2.674 -2.314 7.836 1.00 93.44 91 LEU A N 1
ATOM 701 C CA . LEU A 1 91 ? -2.376 -1.403 8.935 1.00 93.44 91 LEU A CA 1
ATOM 702 C C . LEU A 1 91 ? -2.561 -2.090 10.288 1.00 93.44 91 LEU A C 1
ATOM 704 O O . LEU A 1 91 ? -1.708 -1.896 11.145 1.00 93.44 91 LEU A O 1
ATOM 708 N N . ASP A 1 92 ? -3.588 -2.921 10.473 1.00 92.69 92 ASP A N 1
ATOM 709 C CA . ASP A 1 92 ? -3.797 -3.669 11.719 1.00 92.69 92 ASP A CA 1
ATOM 710 C C . ASP A 1 92 ? -2.627 -4.615 12.024 1.00 92.69 92 ASP A C 1
ATOM 712 O O . ASP A 1 92 ? -2.047 -4.524 13.107 1.00 92.69 92 ASP A O 1
ATOM 716 N N . ARG A 1 93 ? -2.187 -5.419 11.045 1.00 90.31 93 ARG A N 1
ATOM 717 C CA . ARG A 1 93 ? -0.988 -6.276 11.159 1.00 90.31 93 ARG A CA 1
ATOM 718 C C . ARG A 1 93 ? 0.244 -5.485 11.594 1.00 90.31 93 ARG A C 1
ATOM 720 O O . ARG A 1 93 ? 0.874 -5.774 12.611 1.00 90.31 93 ARG A O 1
ATOM 727 N N . THR A 1 94 ? 0.554 -4.412 10.867 1.00 90.25 94 THR A N 1
ATOM 728 C CA . THR A 1 94 ? 1.749 -3.597 11.149 1.00 90.25 94 THR A CA 1
ATOM 729 C C . THR A 1 94 ? 1.636 -2.784 12.445 1.00 90.25 94 THR A C 1
ATOM 731 O O . THR A 1 94 ? 2.645 -2.477 13.077 1.00 90.25 94 THR A O 1
ATOM 734 N N . MET A 1 95 ? 0.425 -2.449 12.897 1.00 86.56 95 MET A N 1
ATOM 735 C CA . MET A 1 95 ? 0.179 -1.845 14.213 1.00 86.56 95 MET A CA 1
ATOM 736 C C . MET A 1 95 ? 0.353 -2.840 15.368 1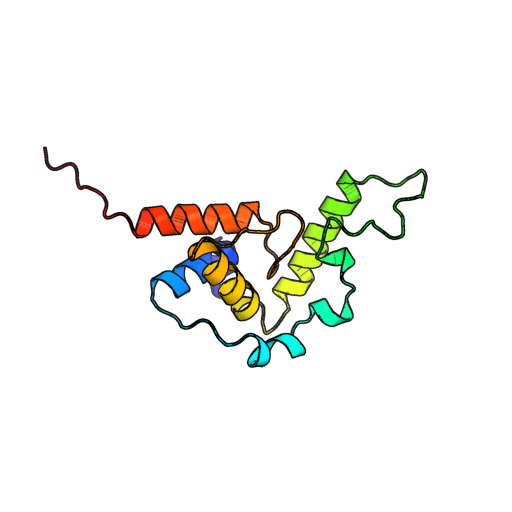.00 86.56 95 MET A C 1
ATOM 738 O O . MET A 1 95 ? 0.643 -2.404 16.483 1.00 86.56 95 MET A O 1
ATOM 742 N N . ARG A 1 96 ? 0.211 -4.148 15.117 1.00 86.25 96 ARG A N 1
ATOM 743 C CA . ARG A 1 96 ? 0.499 -5.232 16.076 1.00 86.25 96 ARG A CA 1
ATOM 744 C C . ARG A 1 96 ? 1.981 -5.623 16.127 1.00 86.25 96 ARG A C 1
ATOM 746 O O . ARG A 1 96 ? 2.345 -6.485 16.919 1.00 86.25 96 ARG A O 1
ATOM 753 N N . GLY A 1 97 ? 2.831 -4.966 15.337 1.00 85.12 97 GLY A N 1
ATOM 754 C CA . GLY A 1 97 ? 4.281 -5.175 15.333 1.00 85.12 97 GLY A CA 1
ATOM 755 C C . GLY A 1 97 ? 4.796 -6.058 14.199 1.00 85.12 97 GLY A C 1
ATOM 756 O O . GLY A 1 97 ? 5.997 -6.311 14.150 1.00 85.12 97 GLY A O 1
ATOM 757 N N . GLU A 1 98 ? 3.936 -6.494 13.275 1.00 90.81 98 GLU A N 1
ATOM 758 C CA . GLU A 1 98 ? 4.398 -7.169 12.059 1.00 90.81 98 GLU A CA 1
ATOM 759 C C . GLU A 1 98 ? 5.195 -6.209 11.162 1.00 90.81 98 GLU A C 1
ATOM 761 O O . GLU A 1 98 ? 4.940 -4.998 11.115 1.00 90.81 98 GLU A O 1
ATOM 766 N N . GLN A 1 99 ? 6.171 -6.760 10.439 1.00 88.12 99 GLN A N 1
ATOM 767 C CA . GLN A 1 99 ? 7.006 -5.988 9.528 1.00 88.12 99 GLN A CA 1
ATOM 768 C C . GLN A 1 99 ? 6.189 -5.498 8.326 1.00 88.12 99 GLN A C 1
ATOM 770 O O . GLN A 1 99 ? 5.406 -6.235 7.735 1.00 88.12 99 GLN A O 1
ATOM 775 N N . ASP A 1 100 ? 6.386 -4.230 7.969 1.00 89.56 100 ASP A N 1
ATOM 776 C CA . ASP A 1 100 ? 5.800 -3.631 6.771 1.00 89.56 100 ASP A CA 1
ATOM 777 C C . ASP A 1 100 ? 6.767 -3.786 5.593 1.00 89.56 100 ASP A C 1
ATOM 779 O O . ASP A 1 100 ? 7.963 -3.540 5.762 1.00 89.56 100 ASP A O 1
ATOM 783 N N . ASP A 1 101 ? 6.246 -4.138 4.421 1.00 89.69 101 ASP A N 1
ATOM 784 C CA . ASP A 1 101 ? 7.040 -4.330 3.207 1.00 89.69 101 ASP A CA 1
ATOM 785 C C . ASP A 1 101 ? 7.214 -3.008 2.434 1.00 89.69 101 ASP A C 1
ATOM 787 O O . ASP A 1 101 ? 6.246 -2.304 2.115 1.00 89.69 101 ASP A O 1
ATOM 791 N N . ASP A 1 102 ? 8.469 -2.654 2.167 1.00 86.75 102 ASP A N 1
ATOM 792 C CA . ASP A 1 102 ? 8.916 -1.426 1.510 1.00 86.75 102 ASP A CA 1
ATOM 793 C C . ASP A 1 102 ? 8.568 -1.401 0.024 1.00 86.75 102 ASP A C 1
ATOM 795 O O . ASP A 1 102 ? 8.338 -0.317 -0.529 1.00 86.75 102 ASP A O 1
ATOM 799 N N . SER A 1 103 ? 8.514 -2.575 -0.604 1.00 91.62 103 SER A N 1
ATOM 800 C CA . SER A 1 103 ? 8.264 -2.726 -2.032 1.00 91.62 103 SER A CA 1
ATOM 801 C C . SER A 1 103 ? 6.769 -2.717 -2.354 1.00 91.62 103 SER A C 1
ATOM 803 O O . SER A 1 103 ? 6.382 -2.341 -3.461 1.00 91.62 103 SER A O 1
ATOM 805 N N . LEU A 1 104 ? 5.910 -3.054 -1.385 1.00 94.75 104 LEU A N 1
ATOM 806 C CA . LEU A 1 104 ? 4.479 -3.226 -1.621 1.00 94.75 104 LEU A CA 1
ATOM 807 C C . LEU A 1 104 ? 3.679 -1.917 -1.583 1.00 94.75 104 LEU A C 1
ATOM 809 O O . LEU A 1 104 ? 3.665 -1.154 -0.600 1.00 94.75 104 LEU A O 1
ATOM 813 N N . ILE A 1 105 ? 2.882 -1.718 -2.633 1.00 95.69 105 ILE A N 1
ATOM 814 C CA . ILE A 1 105 ? 1.819 -0.717 -2.702 1.00 95.69 105 ILE A CA 1
ATOM 815 C C . ILE A 1 105 ? 0.502 -1.336 -2.245 1.00 95.69 105 ILE A C 1
ATOM 817 O O . ILE A 1 105 ? -0.131 -2.117 -2.950 1.00 95.69 105 ILE A O 1
ATOM 821 N N . VAL A 1 106 ? 0.045 -0.916 -1.069 1.00 94.62 106 VAL A N 1
ATOM 822 C CA . VAL A 1 106 ? -1.144 -1.471 -0.412 1.00 94.62 106 VAL A CA 1
ATOM 823 C C . VAL A 1 106 ? -2.238 -0.416 -0.370 1.00 94.62 106 VAL A C 1
ATOM 825 O O . VAL A 1 106 ? -2.005 0.695 0.112 1.00 94.62 106 VAL A O 1
ATOM 828 N N . GLY A 1 107 ? -3.410 -0.736 -0.930 1.00 94.81 107 GLY A N 1
ATOM 829 C CA . GLY A 1 107 ? -4.542 0.183 -1.123 1.00 94.81 107 GLY A CA 1
ATOM 830 C C . GLY A 1 107 ? -4.148 1.576 -1.623 1.00 94.81 107 GLY A C 1
ATOM 831 O O . GLY A 1 107 ? -4.718 2.587 -1.210 1.00 94.81 107 GLY A O 1
ATOM 832 N N . GLY A 1 108 ? -3.168 1.637 -2.527 1.00 94.69 108 GLY A N 1
ATOM 833 C CA . GLY A 1 108 ? -2.699 2.880 -3.138 1.00 94.69 108 GLY A CA 1
ATOM 834 C C . GLY A 1 108 ? -1.791 3.698 -2.224 1.00 94.69 108 GLY A C 1
ATOM 835 O O . GLY A 1 108 ? -1.722 4.920 -2.348 1.00 94.69 108 GLY A O 1
ATOM 836 N N . THR A 1 109 ? -1.114 3.055 -1.277 1.00 95.06 109 THR A N 1
ATOM 837 C CA . THR A 1 109 ? -0.199 3.721 -0.348 1.00 95.06 109 THR A CA 1
ATOM 838 C C . THR A 1 109 ? 1.162 3.048 -0.357 1.00 95.06 109 THR A C 1
ATOM 840 O O . THR A 1 109 ? 1.254 1.822 -0.389 1.00 95.06 109 THR A O 1
ATOM 843 N N . THR A 1 110 ? 2.220 3.853 -0.317 1.00 94.06 110 THR A N 1
ATOM 844 C CA . THR A 1 110 ? 3.589 3.366 -0.103 1.00 94.06 110 THR A CA 1
ATOM 845 C C . THR A 1 110 ? 3.822 3.082 1.382 1.00 94.06 110 THR A C 1
ATOM 847 O O . THR A 1 110 ? 3.132 3.654 2.236 1.00 94.06 110 THR A O 1
ATOM 850 N N . LYS A 1 111 ? 4.854 2.295 1.718 1.00 93.44 111 LYS A N 1
ATOM 851 C CA . LYS A 1 111 ? 5.282 2.090 3.114 1.00 93.44 111 LYS A CA 1
ATOM 852 C C . LYS A 1 111 ? 5.431 3.403 3.878 1.00 93.44 111 LYS A C 1
ATOM 854 O O . LYS A 1 111 ? 4.877 3.550 4.960 1.00 93.44 111 LYS A O 1
ATOM 859 N N . ARG A 1 112 ? 6.093 4.408 3.293 1.00 92.06 112 ARG A N 1
ATOM 860 C CA . ARG A 1 112 ? 6.289 5.721 3.937 1.00 92.06 112 ARG A CA 1
ATOM 861 C C . ARG A 1 112 ? 4.966 6.386 4.337 1.00 92.06 112 ARG A C 1
ATOM 863 O O . ARG A 1 112 ? 4.891 7.025 5.384 1.00 92.06 112 ARG A O 1
ATOM 870 N N . GLN A 1 113 ? 3.923 6.246 3.518 1.00 93.94 113 GLN A N 1
ATOM 871 C CA . GLN A 1 113 ? 2.597 6.785 3.831 1.00 93.94 113 GLN A CA 1
ATOM 872 C C . GLN A 1 113 ? 1.919 5.998 4.962 1.00 93.94 113 GLN A C 1
ATOM 874 O O . GLN A 1 113 ? 1.312 6.611 5.842 1.00 93.94 113 GLN A O 1
ATOM 879 N N . ARG A 1 114 ? 2.060 4.666 4.977 1.00 94.44 114 ARG A N 1
ATOM 880 C CA . ARG A 1 114 ? 1.557 3.805 6.061 1.00 94.44 114 ARG A CA 1
ATOM 881 C C . ARG A 1 114 ? 2.283 4.067 7.381 1.00 94.44 114 ARG A C 1
ATOM 883 O O . ARG A 1 114 ? 1.640 4.242 8.410 1.00 94.44 114 ARG A O 1
ATOM 890 N N . GLU A 1 115 ? 3.604 4.211 7.352 1.00 92.75 115 GLU A N 1
ATOM 891 C CA . GLU A 1 115 ? 4.409 4.601 8.512 1.00 92.75 115 GLU A CA 1
ATOM 892 C C . GLU A 1 115 ? 3.990 5.949 9.087 1.00 92.75 115 GLU A C 1
ATOM 894 O O . GLU A 1 115 ? 3.849 6.080 10.301 1.00 92.75 115 GLU A O 1
ATOM 899 N N . ALA A 1 116 ? 3.785 6.957 8.235 1.00 92.12 116 ALA A N 1
ATOM 900 C CA . ALA A 1 116 ? 3.325 8.266 8.682 1.00 92.12 116 ALA A CA 1
ATOM 901 C C . ALA A 1 116 ? 1.963 8.164 9.390 1.00 92.12 116 ALA A C 1
ATOM 903 O O . ALA A 1 116 ? 1.779 8.760 10.452 1.00 92.12 116 ALA A O 1
ATOM 904 N N . ALA A 1 117 ? 1.044 7.353 8.856 1.00 92.44 117 ALA A N 1
ATOM 905 C CA . ALA A 1 117 ? -0.244 7.085 9.489 1.00 92.44 117 ALA A CA 1
ATOM 906 C C . ALA A 1 117 ? -0.096 6.362 10.841 1.00 92.44 117 ALA A C 1
ATOM 908 O O . ALA A 1 117 ? -0.732 6.766 11.814 1.00 92.44 117 ALA A O 1
ATOM 909 N N . ARG A 1 118 ? 0.785 5.355 10.945 1.00 91.00 118 ARG A N 1
ATOM 910 C CA . ARG A 1 118 ? 1.069 4.651 12.211 1.00 91.00 118 ARG A CA 1
ATOM 911 C C . ARG A 1 118 ? 1.704 5.558 13.262 1.00 91.00 118 ARG A C 1
ATOM 913 O O . ARG A 1 118 ? 1.275 5.539 14.412 1.00 91.00 118 ARG A O 1
ATOM 920 N N . ARG A 1 119 ? 2.698 6.371 12.883 1.00 90.38 119 ARG A N 1
ATOM 921 C CA . ARG A 1 119 ? 3.346 7.336 13.792 1.00 90.38 119 ARG A CA 1
ATOM 922 C C . ARG A 1 119 ? 2.326 8.324 14.343 1.00 90.38 119 ARG A C 1
ATOM 924 O O . ARG A 1 119 ? 2.283 8.535 15.551 1.00 90.38 119 ARG A O 1
ATOM 931 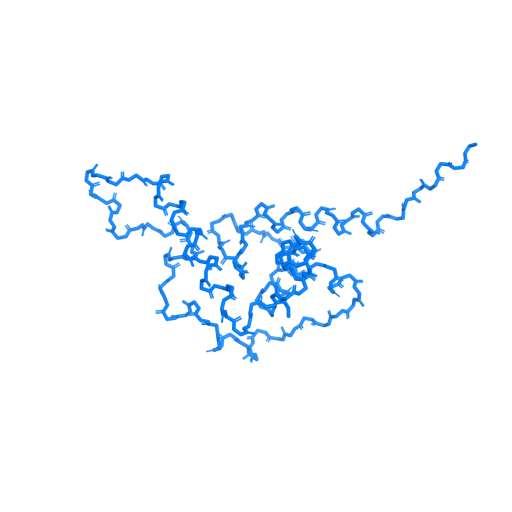N N . TRP A 1 120 ? 1.477 8.867 13.472 1.00 90.31 120 TRP A N 1
ATOM 932 C CA . TRP A 1 120 ? 0.371 9.719 13.893 1.00 90.31 120 TRP A CA 1
ATOM 933 C C . TRP A 1 120 ? -0.572 8.986 14.861 1.00 90.31 120 TRP A C 1
ATOM 935 O O . TRP A 1 120 ? -0.900 9.513 15.921 1.00 90.31 120 TRP A O 1
ATOM 945 N N . ALA A 1 121 ? -0.956 7.745 14.556 1.00 87.69 121 ALA A N 1
ATOM 946 C CA . ALA A 1 121 ? -1.855 6.981 15.416 1.00 87.69 121 ALA A CA 1
ATOM 947 C C . ALA A 1 121 ? -1.244 6.702 16.802 1.00 87.69 121 ALA A C 1
ATOM 949 O O . ALA A 1 121 ? -1.939 6.760 17.816 1.00 87.69 121 ALA A O 1
ATOM 950 N N . GLY A 1 122 ? 0.069 6.464 16.863 1.00 86.00 122 GLY A N 1
ATOM 951 C CA . GLY A 1 122 ? 0.814 6.343 18.116 1.00 86.00 122 GLY A CA 1
ATOM 952 C C . GLY A 1 122 ? 0.8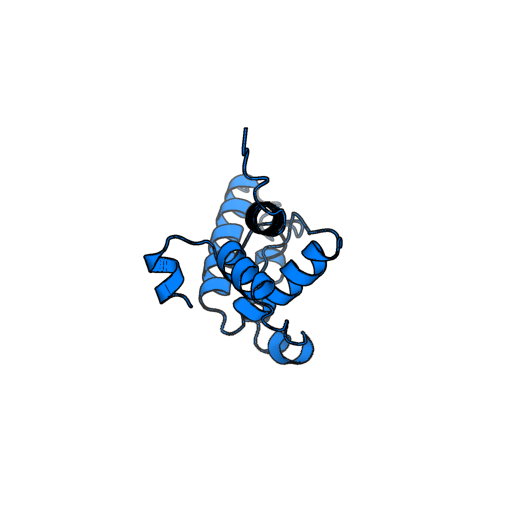57 7.640 18.929 1.00 86.00 122 GLY A C 1
ATOM 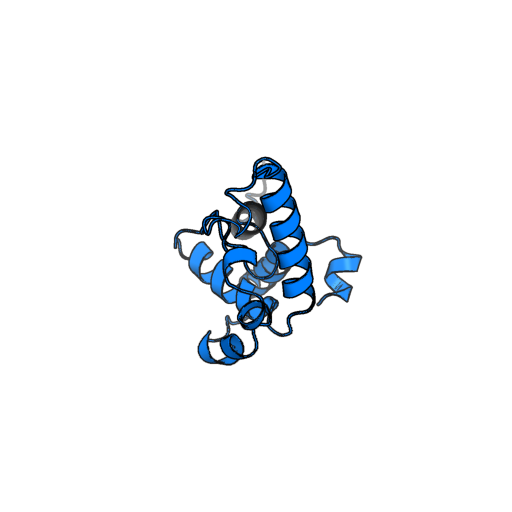953 O O . GLY A 1 122 ? 0.813 7.580 20.155 1.00 86.00 122 GLY A O 1
ATOM 954 N N . GLN A 1 123 ? 0.897 8.807 18.276 1.00 85.06 123 GLN A N 1
ATOM 955 C CA . GLN A 1 123 ? 0.805 10.108 18.952 1.00 85.06 123 GLN A CA 1
ATOM 956 C C . GLN A 1 123 ? -0.584 10.352 19.544 1.00 85.06 123 GLN A C 1
ATOM 958 O O . GLN A 1 123 ? -0.672 10.915 20.623 1.00 85.06 123 GLN A O 1
ATOM 963 N N . VAL A 1 124 ? -1.653 9.906 18.877 1.00 79.38 124 VAL A N 1
ATOM 964 C CA . VAL A 1 124 ? -3.027 10.037 19.398 1.00 79.38 124 VAL A CA 1
ATOM 965 C C . VAL A 1 124 ? -3.292 9.104 20.577 1.00 79.38 124 VAL A C 1
ATOM 967 O O . VAL A 1 124 ? -3.999 9.485 21.505 1.00 79.38 124 VAL A O 1
ATOM 970 N N . LYS A 1 125 ? -2.718 7.892 20.572 1.00 69.50 125 LYS A N 1
ATOM 971 C CA . LYS A 1 125 ? -2.838 6.951 21.701 1.00 69.50 125 LYS A CA 1
ATOM 972 C C . LYS A 1 125 ? -2.068 7.393 22.943 1.00 69.50 125 LYS A C 1
ATOM 974 O O . LYS A 1 125 ? -2.439 7.003 24.046 1.00 69.50 125 LYS A O 1
ATOM 979 N N . LYS A 1 126 ? -0.989 8.164 22.783 1.00 65.31 126 LYS A N 1
ATOM 980 C CA . LYS A 1 126 ? -0.31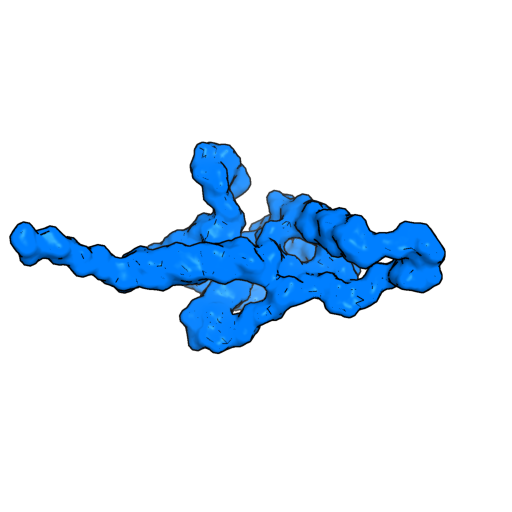1 8.788 23.919 1.00 65.31 126 LYS A CA 1
ATOM 981 C C . LYS A 1 126 ? -1.167 9.982 24.345 1.00 65.31 126 LYS A C 1
ATOM 983 O O . LYS A 1 126 ? -1.277 10.918 23.555 1.00 65.31 126 LYS A O 1
ATOM 988 N N . PRO A 1 127 ? -1.793 9.984 25.537 1.00 53.50 127 PRO A N 1
ATOM 989 C CA . PRO A 1 127 ? -2.424 11.203 26.018 1.00 53.50 127 PRO A CA 1
ATOM 990 C C . PRO A 1 127 ? -1.375 12.315 25.955 1.00 53.50 127 PRO A C 1
ATOM 992 O O . PRO A 1 127 ? -0.219 12.092 26.327 1.00 53.50 127 PRO A O 1
ATOM 995 N N . LYS A 1 128 ? -1.752 13.494 25.439 1.00 52.75 128 LYS A N 1
ATOM 996 C CA . LYS A 1 128 ? -0.951 14.694 25.681 1.00 52.75 128 LYS A CA 1
ATOM 997 C C . LYS A 1 128 ? -0.793 14.753 27.194 1.00 52.75 128 LYS A C 1
ATOM 999 O O . LYS A 1 128 ? -1.788 14.930 27.891 1.00 52.75 128 LYS A O 1
ATOM 1004 N N . ILE A 1 129 ? 0.424 14.545 27.687 1.00 48.56 129 ILE A N 1
ATOM 1005 C CA . ILE A 1 129 ? 0.796 15.018 29.012 1.00 48.56 129 ILE A CA 1
ATOM 1006 C C . ILE A 1 129 ? 0.539 16.516 28.901 1.00 48.56 129 ILE A C 1
ATOM 1008 O O . ILE A 1 129 ? 1.245 17.218 28.183 1.00 48.56 129 ILE A O 1
ATOM 1012 N N . SER A 1 130 ? -0.601 16.965 29.420 1.00 49.34 130 SER A N 1
ATOM 1013 C CA . SER A 1 130 ? -0.840 18.382 29.597 1.00 49.34 130 SER A CA 1
ATOM 1014 C C . SER A 1 130 ? 0.245 18.827 30.559 1.00 49.34 130 SER A C 1
ATOM 1016 O O . SER A 1 130 ? 0.240 18.389 31.711 1.00 49.34 130 SER A O 1
ATOM 1018 N N . ASP A 1 131 ? 1.185 19.624 30.063 1.00 48.12 131 ASP A N 1
ATOM 1019 C CA . ASP A 1 131 ? 2.064 20.433 30.893 1.00 48.12 131 ASP A CA 1
ATOM 1020 C C . ASP A 1 131 ? 1.165 21.364 31.717 1.00 48.12 131 ASP A C 1
ATOM 1022 O O . ASP A 1 131 ? 0.832 22.469 31.301 1.00 48.12 131 ASP A O 1
ATOM 1026 N N . ASN A 1 132 ? 0.688 20.860 32.852 1.00 41.59 132 ASN A N 1
ATOM 1027 C CA . ASN A 1 132 ? 0.202 21.679 33.946 1.00 41.59 132 ASN A CA 1
ATOM 1028 C C . ASN A 1 132 ? 1.398 21.872 34.877 1.00 41.59 132 ASN A C 1
ATOM 1030 O O . ASN A 1 132 ? 1.614 21.082 35.799 1.00 41.59 132 ASN A O 1
ATOM 1034 N N . LEU A 1 133 ? 2.187 22.893 34.551 1.00 39.06 133 LEU A N 1
ATOM 1035 C CA . LEU A 1 133 ? 3.079 23.606 35.459 1.00 39.06 133 LEU A CA 1
ATOM 1036 C C . LEU A 1 133 ? 2.458 24.979 35.716 1.00 39.06 133 LEU A C 1
ATOM 1038 O O . LEU A 1 133 ? 2.049 25.618 34.719 1.00 39.06 133 LEU A O 1
#

=== Feature glossary ===
Feature key, reading from the visual/contextual features back to the raw sequence:

Rendered structure images. Structure images are PyMOL renders from six orthogonal camera directions. Cartoon representation draws helices as coils and strands as arrows; sticks shows the backbone as bonds; surface shows the solvent-excluded envelope. Rainbow coloring maps sequence position to hue (blue→red, N→C); chain coloring assigns a distinct color per polypeptide.

Contact-map, Ramachandran, and PAE plots. Three diagnostic plots accompany the record. The Cα contact map visualizes the tertiary structure as a 2D adjacency matrix (8 Å cutoff, sequence-local contacts suppressed). The Ramachandran plot shows the distribution of backbone (φ, ψ) torsions, with points in the α and β basins reflecting secondary structure content. The PAE plot shows AlphaFold's inter-residue confidence as a color matrix.

InterPro / GO / CATH / organism. The annotation block draws on four external resources. InterPro: which protein families and domains the sequence belongs to. GO: standardized terms for what the protein does, what process it participates in, and where in the cell it acts. CATH: which structural fold it has in the CATH hierarchy. Organism: the species of origin.

Nearest PDB structures. Structural nearest neighbors (via Foldseek easy-search vs the PDB). Reported per hit: target PDB id, E-value, and alignment TM-score. A TM-score above ~0.5 is the conventional threshold for 'same fold'.

Predicted aligned error. Predicted aligned error is AlphaFold's pairwise confidence. Unlike pLDDT (per-residue), PAE is per-residue-pair and captures whether two parts of the structure are correctly placed relative to each other. Units are ångströms of expected positional error.

Solvent-accessible surface area. SASA measures how much of the protein is reachable by solvent. It is computed by rolling a water-sized probe over the atomic surface and summing the exposed area (Å²). Per-residue SASA distinguishes core (buried, low SASA) from surface (exposed, high SASA) residues; total SASA is a whole-molecule size measure.

B-factor. Crystallographic B-factors measure how much each atom's electron density is smeared out, in Å². They rise in mobile loops and surface residues and fall in the buried interior. In AlphaFold models this column is repurposed to hold pLDDT instead.

pLDDT. For AlphaFold models, the B-factor field carries pLDDT — the model's own estimate of local accuracy on a 0–100 scale. Regions with pLDDT<50 should be treated as essentially unmodeled; they often correspond to intrinsically disordered segments.

Backbone torsions (φ/ψ). φ (phi) and ψ (psi) are the two rotatable backbone dihedrals per residue: φ is the C(i-1)–N–Cα–C torsion, ψ is the N–Cα–C–N(i+1) torsion, both in degrees on (−180°, 180°]. α-helical residues cluster near (−60°, −45°); β-strand residues near (−120°, +130°). A Ramachandran plot is simply a scatter of (φ, ψ) for every residue.

Radius of gyration, Cα contacts, bounding box. Radius of gyration (Rg) is the root-mean-square distance of Cα atoms from their centroid — a single number for overall size and compactness. A globular domain of N residues has Rg ≈ 2.2·N^0.38 Å; an extended or disordered chain has a much larger Rg. The Cα contact count is the number of residue pairs whose Cα atoms are within 8 Å and are more than four positions apart in sequence — a standard proxy for tertiary packing density. The bounding box is the smallest axis-aligned box enclosing all Cα atoms.

Secondary structure (3-state, P-SEA). Three-state secondary structure (P-SEA) collapses the eight DSSP classes into helix (a), strand (b), and coil (c). P-SEA assigns these from Cα geometry alone — distances and angles — without requiring backbone oxygens, so it works on any Cα trace.

Secondary structure (8-state, DSSP). Secondary structure is the local, repeating backbone conformation. DSSP classifies it into eight states by reading the hydrogen-bond network: three helix types (H, G, I), two β types (E, B), two non-regular types (T, S), and unstructured coil (-).

Foldseek 3Di. The Foldseek 3Di string encodes local tertiary geometry as a 20-letter alphabet — one character per residue — derived from the relative positions of nearby Cα atoms. Unlike the amino-acid sequence, 3Di is a direct function of the 3D structure, so two proteins with the same fold have similar 3Di strings even at low sequence identity.

mmCIF coordinates. Structure coordinates are given as an mmCIF _atom_site loop: one row per atom with element, residue name, chain id, sequence number, and x/y/z position in Å. Only the four main-chain atoms per residue are included here; side chains are omitted to keep the record compact.

Sequence. This is the polypeptide sequence — one letter per residue, N-terminus first. Length ranges from a few dozen residues for small domains to over a thousand for large multi-domain proteins.